Protein AF-A0A4Q5PJK8-F1 (afdb_monomer_lite)

Secondary structure (DSSP, 8-state):
-PPPPPPPPPPPPPPPPPGGGG-HHHHHHHHHHHHHHHHHHHHHHHHT--TT--HHHHHHHHHHHHHHHHHHHHHHHHHHHHHHHHHHHHTT-

pLDDT: mean 79.85, std 16.07, range [43.56, 95.62]

Foldseek 3Di:
DDDDDDDDDPDDPDDDDDPVCQDLVNLVVVLVVVLVVLVVLLVVLVVQDDPPDDPVSVVSNVVSVVVNVVSNVVSVVSSVVVVVVVVVVVVVD

Sequence (93 aa):
MTTPAPSPSPSAPAAAPTAADMTLSLIAETAGTTIKSSEDALAAAYKTLGPDSSPSELLKFQAQLTINSTVTAIFSALIKERSDTLKGICQKF

Radius of gyration: 21.84 Å; chains: 1; bounding box: 41×63×46 Å

Structure (mmCIF, N/CA/C/O backbone):
data_AF-A0A4Q5PJK8-F1
#
_entry.id   AF-A0A4Q5PJK8-F1
#
loop_
_atom_site.group_PDB
_atom_site.id
_atom_site.type_symbol
_atom_site.label_atom_id
_atom_site.label_alt_id
_atom_site.label_comp_id
_atom_site.label_asym_id
_atom_site.label_entity_id
_atom_site.label_seq_id
_atom_site.pdbx_PDB_ins_code
_atom_site.Cartn_x
_atom_site.Cartn_y
_atom_site.Cartn_z
_atom_site.occupancy
_atom_site.B_iso_or_equiv
_atom_site.auth_seq_id
_atom_site.auth_comp_id
_atom_site.auth_asym_id
_atom_site.auth_atom_id
_atom_site.pdbx_PDB_model_num
ATOM 1 N N . MET A 1 1 ? 18.308 51.759 16.691 1.00 45.41 1 MET A N 1
ATOM 2 C CA . MET A 1 1 ? 18.641 51.559 15.265 1.00 45.41 1 MET A CA 1
ATOM 3 C C . MET A 1 1 ? 18.801 50.065 15.053 1.00 45.41 1 MET A C 1
ATOM 5 O O . MET A 1 1 ? 19.617 49.456 15.727 1.00 45.41 1 MET A O 1
ATOM 9 N N . THR A 1 2 ? 17.899 49.478 14.273 1.00 43.56 2 THR A N 1
ATOM 10 C CA . THR A 1 2 ? 17.645 48.035 14.150 1.00 43.56 2 THR A CA 1
ATOM 11 C C . THR A 1 2 ? 18.619 47.364 13.184 1.00 43.56 2 THR A C 1
ATOM 13 O O . THR A 1 2 ? 18.805 47.838 12.066 1.00 43.56 2 THR A O 1
ATOM 16 N N . THR A 1 3 ? 19.215 46.254 13.612 1.00 55.62 3 THR A N 1
ATOM 17 C CA . THR A 1 3 ? 20.070 45.367 12.810 1.00 55.62 3 THR A CA 1
ATOM 18 C C . THR A 1 3 ? 19.270 44.748 11.648 1.00 55.62 3 THR A C 1
ATOM 20 O O . THR A 1 3 ? 18.136 44.324 11.881 1.00 55.62 3 THR A O 1
ATOM 23 N N . PRO A 1 4 ? 19.799 44.678 10.411 1.00 51.66 4 PRO A N 1
ATOM 24 C CA . PRO A 1 4 ? 19.091 44.056 9.292 1.00 51.66 4 PRO A CA 1
ATOM 25 C C . PRO A 1 4 ? 19.032 42.525 9.426 1.00 51.66 4 PRO A C 1
ATOM 27 O O . PRO A 1 4 ? 19.989 41.885 9.861 1.00 51.66 4 PRO A O 1
ATOM 30 N N . ALA A 1 5 ? 17.887 41.952 9.045 1.00 57.66 5 ALA A N 1
ATOM 31 C CA . ALA A 1 5 ? 17.623 40.515 9.037 1.00 57.66 5 ALA A CA 1
ATOM 32 C C . ALA A 1 5 ? 18.444 39.780 7.951 1.00 57.66 5 ALA A C 1
ATOM 34 O O . ALA A 1 5 ? 18.681 40.347 6.881 1.00 57.66 5 ALA A O 1
ATOM 35 N N . PRO A 1 6 ? 18.859 38.519 8.183 1.00 56.19 6 PRO A N 1
ATOM 36 C CA . PRO A 1 6 ? 19.546 37.717 7.173 1.00 56.19 6 PRO A CA 1
ATOM 37 C C . PRO A 1 6 ? 18.610 37.381 6.000 1.00 56.19 6 PRO A C 1
ATOM 39 O O . PRO A 1 6 ? 17.468 36.968 6.199 1.00 56.19 6 PRO A O 1
ATOM 42 N N . SER A 1 7 ? 19.103 37.562 4.770 1.00 64.62 7 SER A N 1
ATOM 43 C CA . SER A 1 7 ? 18.395 37.194 3.536 1.00 64.62 7 SER A CA 1
ATOM 44 C C . SER A 1 7 ? 18.123 35.684 3.466 1.00 64.62 7 SER A C 1
ATOM 46 O O . SER A 1 7 ? 19.014 34.900 3.803 1.00 64.62 7 SER A O 1
ATOM 48 N N . PRO A 1 8 ? 16.946 35.248 2.979 1.00 51.38 8 PRO A N 1
ATOM 49 C CA . PRO A 1 8 ? 16.696 33.843 2.690 1.00 51.38 8 PRO A CA 1
ATOM 50 C C . PRO A 1 8 ? 17.547 33.402 1.493 1.00 51.38 8 PRO A C 1
ATOM 52 O O . PRO A 1 8 ? 17.430 33.939 0.392 1.00 51.38 8 PRO A O 1
ATOM 55 N N . SER A 1 9 ? 18.423 32.425 1.725 1.00 57.44 9 SER A N 1
ATOM 56 C CA . SER A 1 9 ? 19.167 31.739 0.668 1.00 57.44 9 SER A CA 1
ATOM 57 C C . SER A 1 9 ? 18.175 31.041 -0.277 1.00 57.44 9 SER A C 1
ATOM 59 O O . SER A 1 9 ? 17.232 30.417 0.219 1.00 57.44 9 SER A O 1
ATOM 61 N N . PRO A 1 10 ? 18.334 31.128 -1.610 1.00 53.53 10 PRO A N 1
ATOM 62 C CA . PRO A 1 10 ? 17.447 30.447 -2.545 1.00 53.53 10 PRO A CA 1
ATOM 63 C C . 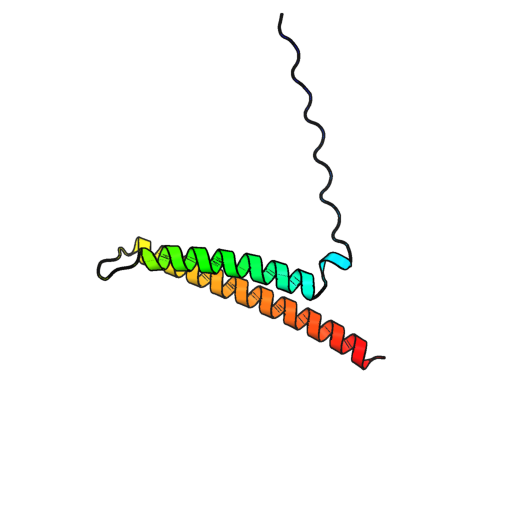PRO A 1 10 ? 17.508 28.935 -2.305 1.00 53.53 10 PRO A C 1
ATOM 65 O O . PRO A 1 10 ? 18.583 28.333 -2.318 1.00 53.53 10 PRO A O 1
ATOM 68 N N . SER A 1 11 ? 16.344 28.332 -2.050 1.00 57.97 11 SER A N 1
ATOM 69 C CA . SER A 1 11 ? 16.174 26.887 -1.915 1.00 57.97 11 SER A CA 1
ATOM 70 C C . SER A 1 11 ? 16.813 26.181 -3.108 1.00 57.97 11 SER A C 1
ATOM 72 O O . SER A 1 11 ? 16.496 26.488 -4.257 1.00 57.97 11 SER A O 1
ATOM 74 N N . ALA A 1 12 ? 17.736 25.260 -2.827 1.00 53.44 12 ALA A N 1
ATOM 75 C CA . ALA A 1 12 ? 18.380 24.444 -3.845 1.00 53.44 12 ALA A CA 1
ATOM 76 C C . ALA A 1 12 ? 17.318 23.785 -4.752 1.00 53.44 12 ALA A C 1
ATOM 78 O O . ALA A 1 12 ? 16.290 23.329 -4.239 1.00 53.44 12 ALA A O 1
ATOM 79 N N . PRO A 1 13 ? 17.532 23.721 -6.079 1.00 50.22 13 PRO A N 1
ATOM 80 C CA . PRO A 1 13 ? 16.643 22.978 -6.959 1.00 50.22 13 PRO A CA 1
ATOM 81 C C . PRO A 1 13 ? 16.621 21.509 -6.522 1.00 50.22 13 PRO A C 1
ATOM 83 O O . PRO A 1 13 ? 17.675 20.917 -6.282 1.00 50.22 13 PRO A O 1
ATOM 86 N N . ALA A 1 14 ? 15.422 20.935 -6.389 1.00 55.12 14 ALA A N 1
ATOM 87 C CA . ALA A 1 14 ? 15.246 19.516 -6.105 1.00 55.12 14 ALA A CA 1
ATOM 88 C C . ALA A 1 14 ? 16.045 18.704 -7.136 1.00 55.12 14 ALA A C 1
ATOM 90 O O . ALA A 1 14 ? 15.863 18.886 -8.341 1.00 55.12 14 ALA A O 1
ATOM 91 N N . ALA A 1 15 ? 16.979 17.879 -6.657 1.00 50.69 15 ALA A N 1
ATOM 92 C CA . ALA A 1 15 ? 17.864 17.094 -7.505 1.00 50.69 15 ALA A CA 1
ATOM 93 C C . ALA A 1 15 ? 17.046 16.280 -8.519 1.00 50.69 15 ALA A C 1
ATOM 95 O O . ALA A 1 15 ? 16.036 15.669 -8.168 1.00 50.69 15 ALA A O 1
ATOM 96 N N . ALA A 1 16 ? 17.470 16.307 -9.785 1.00 48.81 16 ALA A N 1
ATOM 97 C CA . ALA A 1 16 ? 16.821 15.545 -10.840 1.00 48.81 16 ALA A CA 1
ATOM 98 C C . ALA A 1 16 ? 16.907 14.041 -10.517 1.00 48.81 16 ALA A C 1
ATOM 100 O O . ALA A 1 16 ? 17.993 13.577 -10.159 1.00 48.81 16 ALA A O 1
ATOM 101 N N . PRO A 1 17 ? 15.807 13.282 -10.661 1.00 50.06 17 PRO A N 1
ATOM 102 C CA . PRO A 1 17 ? 15.828 11.845 -10.434 1.00 50.06 17 PRO A CA 1
ATOM 103 C C . PRO A 1 17 ? 16.799 11.181 -11.422 1.00 50.06 17 PRO A C 1
ATOM 105 O O . PRO A 1 17 ? 16.677 11.313 -12.642 1.00 50.06 17 PRO A O 1
ATOM 108 N N . THR A 1 18 ? 17.801 10.504 -10.883 1.00 48.81 18 THR A N 1
ATOM 109 C CA . THR A 1 18 ? 18.822 9.723 -11.580 1.00 48.81 18 THR A CA 1
ATOM 110 C C . THR A 1 18 ? 18.305 8.325 -11.934 1.00 48.81 18 THR A C 1
ATOM 112 O O . THR A 1 18 ? 17.331 7.838 -11.373 1.00 48.81 18 THR A O 1
ATOM 115 N N . ALA A 1 19 ? 18.968 7.615 -12.854 1.00 50.16 19 ALA A N 1
ATOM 116 C CA . ALA A 1 19 ? 18.593 6.240 -13.222 1.00 50.16 19 ALA A CA 1
ATOM 117 C C . ALA A 1 19 ? 18.665 5.236 -12.046 1.00 50.16 19 ALA A C 1
ATOM 119 O O . ALA A 1 19 ? 18.038 4.178 -12.100 1.00 50.16 19 ALA A O 1
ATOM 120 N N . ALA A 1 20 ? 19.392 5.575 -10.974 1.00 50.41 20 ALA A N 1
ATOM 121 C CA . ALA A 1 20 ? 19.394 4.822 -9.722 1.00 50.41 20 ALA A CA 1
ATOM 122 C C . ALA A 1 20 ? 18.050 4.929 -8.969 1.00 50.41 20 ALA A C 1
ATOM 124 O O . ALA A 1 20 ? 17.679 4.000 -8.246 1.00 50.41 20 ALA A O 1
ATOM 125 N N . ASP A 1 21 ? 17.283 5.997 -9.218 1.00 51.72 21 ASP A N 1
ATOM 126 C CA . ASP A 1 21 ? 16.041 6.322 -8.511 1.00 51.72 21 ASP A CA 1
ATOM 127 C C . ASP A 1 21 ? 14.836 5.462 -8.940 1.00 51.72 21 ASP A C 1
ATOM 129 O O . ASP A 1 21 ? 13.735 5.611 -8.414 1.00 51.72 21 ASP A O 1
ATOM 133 N N . MET A 1 22 ? 15.021 4.524 -9.880 1.00 56.53 22 MET A N 1
ATOM 134 C CA . MET A 1 22 ? 13.976 3.579 -10.309 1.00 56.53 22 MET A CA 1
ATOM 135 C C . MET A 1 22 ? 14.462 2.129 -10.403 1.00 56.53 22 MET A C 1
ATOM 137 O O . MET A 1 22 ? 13.974 1.347 -11.225 1.00 56.53 22 MET A O 1
ATOM 141 N N . THR A 1 23 ? 15.424 1.742 -9.567 1.00 72.88 23 THR A N 1
ATOM 142 C CA . THR A 1 23 ? 15.742 0.319 -9.388 1.00 72.88 23 THR A CA 1
ATOM 143 C C . THR A 1 23 ? 14.587 -0.392 -8.671 1.00 72.88 23 THR A C 1
ATOM 145 O O . THR A 1 23 ? 13.921 0.196 -7.818 1.00 72.88 23 THR A O 1
ATOM 148 N N . LEU A 1 24 ? 14.335 -1.669 -8.998 1.00 76.44 24 LEU A N 1
ATOM 149 C CA . LEU A 1 24 ? 13.293 -2.470 -8.328 1.00 76.44 24 LEU A CA 1
ATOM 150 C C . LEU A 1 24 ? 13.448 -2.451 -6.799 1.00 76.44 24 LEU A C 1
ATOM 152 O O . LEU A 1 24 ? 12.449 -2.397 -6.088 1.00 76.44 24 LEU A O 1
ATOM 156 N N . SER A 1 25 ? 14.690 -2.439 -6.306 1.00 78.25 25 SER A N 1
ATOM 157 C CA . SER A 1 25 ? 15.003 -2.360 -4.878 1.00 78.25 25 SER A CA 1
ATOM 158 C C . SER A 1 25 ? 14.515 -1.060 -4.239 1.00 78.25 25 SER A C 1
ATOM 160 O O . SER A 1 25 ? 13.860 -1.113 -3.204 1.00 78.25 25 SER A O 1
ATOM 162 N N . LEU A 1 26 ? 14.759 0.094 -4.869 1.00 81.12 26 LEU A N 1
ATOM 163 C CA . LEU A 1 26 ? 14.325 1.389 -4.334 1.00 81.12 26 LEU A CA 1
ATOM 164 C C . LEU A 1 26 ? 12.796 1.541 -4.367 1.00 81.12 26 LEU A C 1
ATOM 166 O O . LEU A 1 26 ? 12.192 2.090 -3.443 1.00 81.12 26 LEU A O 1
ATOM 170 N N . ILE A 1 27 ? 12.153 1.010 -5.414 1.00 82.12 27 ILE A N 1
ATOM 171 C CA . ILE A 1 27 ? 10.688 0.970 -5.511 1.00 82.12 27 ILE A CA 1
ATOM 172 C C . ILE A 1 27 ? 10.116 0.091 -4.398 1.00 82.12 27 ILE A C 1
ATOM 174 O O . ILE A 1 27 ? 9.161 0.500 -3.744 1.00 82.12 27 ILE A O 1
ATOM 178 N N . ALA A 1 28 ? 10.707 -1.080 -4.146 1.00 82.44 28 ALA A N 1
ATOM 179 C CA . ALA A 1 28 ? 10.278 -1.977 -3.077 1.00 82.44 28 ALA A CA 1
ATOM 180 C C . ALA A 1 28 ? 10.481 -1.365 -1.679 1.00 82.44 28 ALA A C 1
ATOM 182 O O . ALA A 1 28 ? 9.596 -1.478 -0.834 1.00 82.44 28 ALA A O 1
ATOM 183 N N . GLU A 1 29 ? 11.598 -0.676 -1.437 1.00 86.94 29 GLU A N 1
ATOM 184 C CA . GLU A 1 29 ? 11.876 0.017 -0.171 1.00 86.94 29 GLU A CA 1
ATOM 185 C C . GLU A 1 29 ? 10.890 1.170 0.082 1.00 86.94 29 GLU A C 1
ATOM 187 O O . GLU A 1 29 ? 10.296 1.280 1.161 1.00 86.94 29 GLU A O 1
ATOM 192 N N . THR A 1 30 ? 10.653 1.994 -0.942 1.00 86.62 30 THR A N 1
ATOM 193 C CA . THR A 1 30 ? 9.691 3.104 -0.881 1.00 86.62 30 THR A CA 1
ATOM 194 C C . THR A 1 30 ? 8.266 2.583 -0.686 1.00 86.62 30 THR A C 1
ATOM 196 O O . THR A 1 30 ? 7.520 3.105 0.151 1.00 86.62 30 THR A O 1
ATOM 199 N N . ALA A 1 31 ? 7.898 1.524 -1.416 1.00 86.88 31 ALA A N 1
ATOM 200 C CA . ALA A 1 31 ? 6.617 0.841 -1.272 1.00 86.88 31 ALA A CA 1
ATOM 201 C C . ALA A 1 31 ? 6.441 0.307 0.148 1.00 86.88 31 ALA A C 1
ATOM 203 O O . ALA A 1 31 ? 5.430 0.596 0.781 1.00 86.88 31 ALA A O 1
ATOM 204 N N . GLY A 1 32 ? 7.441 -0.406 0.674 1.00 88.31 32 GLY A N 1
ATOM 205 C CA . GLY A 1 32 ? 7.413 -0.963 2.023 1.00 88.31 32 GLY A CA 1
ATOM 206 C C . GLY A 1 32 ? 7.216 0.113 3.087 1.00 88.31 32 GLY A C 1
ATOM 207 O O . GLY A 1 32 ? 6.347 -0.026 3.943 1.00 88.31 32 GLY A O 1
ATOM 208 N N . THR A 1 33 ? 7.948 1.225 2.993 1.00 90.38 33 THR A N 1
ATOM 209 C CA . THR A 1 33 ? 7.826 2.344 3.945 1.00 90.38 33 THR A CA 1
ATOM 210 C C . THR A 1 33 ? 6.443 3.002 3.878 1.00 90.38 33 THR A C 1
ATOM 212 O O . THR A 1 33 ? 5.825 3.279 4.908 1.00 90.38 33 THR A O 1
ATOM 215 N N . THR A 1 34 ? 5.924 3.224 2.669 1.00 90.50 34 THR A N 1
ATOM 216 C CA . THR A 1 34 ? 4.642 3.917 2.460 1.00 90.50 34 THR A CA 1
ATOM 217 C C . THR A 1 34 ? 3.447 3.037 2.831 1.00 90.50 34 THR A C 1
ATOM 219 O O . THR A 1 34 ? 2.536 3.500 3.521 1.00 90.50 34 THR A O 1
ATOM 222 N N . ILE A 1 35 ? 3.454 1.766 2.415 1.00 91.88 35 ILE A N 1
ATOM 223 C CA . ILE A 1 35 ? 2.417 0.787 2.767 1.00 91.88 35 ILE A CA 1
ATOM 224 C C . ILE A 1 35 ? 2.394 0.604 4.281 1.00 91.88 35 ILE A C 1
ATOM 226 O O . ILE A 1 35 ? 1.330 0.749 4.876 1.00 91.88 35 ILE A O 1
ATOM 230 N N . LYS A 1 36 ? 3.557 0.413 4.916 1.00 92.25 36 LYS A N 1
ATOM 231 C CA . LYS A 1 36 ? 3.649 0.267 6.371 1.00 92.25 36 LYS A CA 1
ATOM 232 C C . LYS A 1 36 ? 3.068 1.469 7.118 1.00 92.25 36 LYS A C 1
ATOM 234 O O . LYS A 1 36 ? 2.283 1.288 8.040 1.00 92.25 36 LYS A O 1
ATOM 239 N N . SER A 1 37 ? 3.398 2.690 6.696 1.00 91.38 37 SER A N 1
ATOM 240 C CA . SER A 1 37 ? 2.825 3.910 7.284 1.00 91.38 37 SER A CA 1
ATOM 241 C C . SER A 1 37 ? 1.293 3.942 7.167 1.00 91.38 37 SER A C 1
ATOM 243 O O . SER A 1 37 ? 0.586 4.272 8.122 1.00 91.38 37 SER A O 1
ATOM 245 N N . SER A 1 38 ? 0.757 3.534 6.012 1.00 92.31 38 SER A N 1
ATOM 246 C CA . SER A 1 38 ? -0.689 3.433 5.806 1.00 92.31 38 SER A CA 1
ATOM 247 C C . SER A 1 38 ? -1.336 2.316 6.636 1.00 92.31 38 SER A C 1
ATOM 249 O O . SER A 1 38 ? -2.439 2.512 7.145 1.00 92.31 38 SER A O 1
ATOM 251 N N . GLU A 1 39 ? -0.676 1.169 6.797 1.00 92.06 39 GLU A N 1
ATOM 252 C CA . GLU A 1 39 ? -1.130 0.070 7.659 1.00 92.06 39 GLU A CA 1
ATOM 253 C C . GLU A 1 39 ? -1.148 0.484 9.134 1.00 92.06 39 GLU A C 1
ATOM 255 O O . GLU A 1 39 ? -2.120 0.205 9.836 1.00 92.06 39 GLU A O 1
ATOM 260 N N . ASP A 1 40 ? -0.125 1.207 9.595 1.00 94.38 40 ASP A N 1
ATOM 261 C CA . ASP A 1 40 ? -0.053 1.724 10.962 1.00 94.38 40 ASP A CA 1
ATOM 262 C C . ASP A 1 40 ? -1.201 2.728 11.226 1.00 94.38 40 ASP A C 1
ATOM 264 O O . ASP A 1 40 ? -1.857 2.670 12.274 1.00 94.38 40 ASP A O 1
ATOM 268 N N . ALA A 1 41 ? -1.521 3.595 10.254 1.00 89.75 41 ALA A N 1
ATOM 269 C CA . ALA A 1 41 ? -2.666 4.511 10.325 1.00 89.75 41 ALA A CA 1
ATOM 270 C C . ALA A 1 41 ? -4.020 3.774 10.324 1.00 89.75 41 ALA A C 1
ATOM 272 O O . ALA A 1 41 ? -4.928 4.131 11.084 1.00 89.75 41 ALA A O 1
ATOM 273 N N . LEU A 1 42 ? -4.153 2.721 9.512 1.00 91.44 42 LEU A N 1
ATOM 274 C CA . LEU A 1 42 ? -5.343 1.870 9.478 1.00 91.44 42 LEU A CA 1
ATOM 275 C C . LEU A 1 42 ? -5.530 1.119 10.802 1.00 91.44 42 LEU A C 1
ATOM 277 O O . LEU A 1 42 ? -6.639 1.078 11.333 1.00 91.44 42 LEU A O 1
ATOM 281 N N . ALA A 1 43 ? -4.452 0.579 11.373 1.00 91.94 43 ALA A N 1
ATOM 282 C CA . ALA A 1 43 ? -4.468 -0.100 12.664 1.00 91.94 43 ALA A CA 1
ATOM 283 C C . ALA A 1 43 ? -4.838 0.856 13.807 1.00 91.94 43 ALA A C 1
ATOM 285 O O . ALA A 1 43 ? -5.583 0.477 14.714 1.00 91.94 43 ALA A O 1
ATOM 286 N N . ALA A 1 44 ? -4.360 2.103 13.767 1.00 90.31 44 ALA A N 1
ATOM 287 C CA . ALA A 1 44 ? -4.757 3.133 14.723 1.00 90.31 44 ALA A CA 1
ATOM 288 C C . ALA A 1 44 ? -6.255 3.461 14.616 1.00 90.31 44 ALA A C 1
ATOM 290 O O . ALA A 1 44 ? -6.939 3.504 15.638 1.00 90.31 44 ALA A O 1
ATOM 291 N N . ALA A 1 45 ? -6.783 3.619 13.398 1.00 88.56 45 ALA A N 1
ATOM 292 C CA . ALA A 1 45 ? -8.211 3.845 13.178 1.00 88.56 45 ALA A CA 1
ATOM 293 C C . ALA A 1 45 ? -9.056 2.638 13.622 1.00 88.56 45 ALA A C 1
ATOM 295 O O . ALA A 1 45 ? -10.070 2.814 14.291 1.00 88.56 45 ALA A O 1
ATOM 296 N N . TYR A 1 46 ? -8.610 1.411 13.344 1.00 90.00 46 TYR A N 1
ATOM 297 C CA . TYR A 1 46 ? -9.304 0.194 13.770 1.00 90.00 46 TYR A CA 1
ATOM 298 C C . TYR A 1 46 ? -9.414 0.084 15.295 1.00 90.00 46 TYR A C 1
ATOM 300 O O . TYR A 1 46 ? -10.456 -0.300 15.810 1.00 90.00 46 TYR A O 1
ATOM 308 N N . LYS A 1 47 ? -8.373 0.481 16.039 1.00 90.31 47 LYS A N 1
ATOM 309 C CA . LYS A 1 47 ? -8.393 0.481 17.514 1.00 90.31 47 LYS A CA 1
ATOM 310 C C . LYS A 1 47 ? -9.423 1.437 18.117 1.00 90.31 47 LYS A C 1
ATOM 312 O O . LYS A 1 47 ? -9.796 1.255 19.270 1.00 90.31 47 LYS A O 1
ATOM 317 N N . THR A 1 48 ? -9.850 2.452 17.368 1.00 85.50 48 THR A N 1
ATOM 318 C CA . THR A 1 48 ? -10.928 3.359 17.793 1.00 85.50 48 THR A CA 1
ATOM 319 C C . THR A 1 48 ? -12.320 2.801 17.512 1.00 85.50 48 THR A C 1
ATOM 321 O O . THR A 1 48 ? -13.304 3.366 17.980 1.00 85.50 48 THR A O 1
ATOM 324 N N . LEU A 1 49 ? -12.418 1.687 16.776 1.00 89.19 49 LEU A N 1
ATOM 325 C CA . LEU A 1 49 ? -13.693 1.051 16.491 1.00 89.19 49 LEU A CA 1
ATOM 326 C C . LEU A 1 49 ? -14.147 0.148 17.642 1.00 89.19 49 LEU A C 1
ATOM 328 O O . LEU A 1 49 ? -13.369 -0.609 18.219 1.00 89.19 49 LEU A O 1
ATOM 332 N N . GLY A 1 50 ? -15.440 0.204 17.935 1.00 85.88 50 GLY A N 1
ATOM 333 C CA . GLY A 1 50 ? -16.135 -0.594 18.931 1.00 85.88 50 GLY A CA 1
ATOM 334 C C . GLY A 1 50 ? -17.596 -0.823 18.526 1.00 85.88 50 GLY A C 1
ATOM 335 O O . GLY A 1 50 ? -18.026 -0.361 17.467 1.00 85.88 50 GLY A O 1
ATOM 336 N N . PRO A 1 51 ? -18.375 -1.540 19.351 1.00 82.81 51 PRO A N 1
ATOM 337 C CA . PRO A 1 51 ? -19.770 -1.869 19.043 1.00 82.81 51 PRO A CA 1
ATOM 338 C C . PRO A 1 51 ? -20.671 -0.634 18.876 1.00 82.81 51 PRO A C 1
ATOM 340 O O . PRO A 1 51 ? -21.624 -0.691 18.107 1.00 82.81 51 PRO A O 1
ATOM 343 N N . ASP A 1 52 ? -20.323 0.486 19.518 1.00 88.31 52 ASP A N 1
ATOM 344 C CA . ASP A 1 52 ? -21.072 1.749 19.470 1.00 88.31 52 ASP A CA 1
ATOM 345 C C . ASP A 1 52 ? -20.339 2.852 18.683 1.00 88.31 52 ASP A C 1
ATOM 347 O O . ASP A 1 52 ? -20.525 4.043 18.942 1.00 88.31 52 ASP A O 1
ATOM 351 N N . SER A 1 53 ? -19.462 2.482 17.742 1.00 90.00 53 SER A N 1
ATOM 352 C CA . SER A 1 53 ? -18.725 3.466 16.945 1.00 90.00 53 SER A CA 1
ATOM 353 C C . SER A 1 53 ? -19.644 4.428 16.209 1.00 90.00 53 SER A C 1
ATOM 355 O O . SER A 1 53 ? -20.594 4.040 15.523 1.00 90.00 53 SER A O 1
ATOM 357 N N . SER A 1 54 ? -19.303 5.708 16.296 1.00 90.75 54 SER A N 1
ATOM 358 C CA . SER A 1 54 ? -20.026 6.753 15.593 1.00 90.75 54 SER A CA 1
ATOM 359 C C . SER A 1 54 ? -19.862 6.606 14.071 1.00 90.75 54 SER A C 1
ATOM 361 O O . SER A 1 54 ? -18.813 6.160 13.590 1.00 90.75 54 SER A O 1
ATOM 363 N N . PRO A 1 55 ? -20.834 7.079 13.267 1.00 91.00 55 PRO A N 1
ATOM 364 C CA . PRO A 1 55 ? -20.703 7.108 11.808 1.00 91.00 55 PRO A CA 1
ATOM 365 C C . PRO A 1 55 ? -19.424 7.811 11.327 1.00 91.00 55 PRO A C 1
ATOM 367 O O . PRO A 1 55 ? -18.846 7.441 10.308 1.00 91.00 55 PRO A O 1
ATOM 370 N N . SER A 1 56 ? -18.951 8.808 12.083 1.00 89.56 56 SER A N 1
ATOM 371 C CA . SER A 1 56 ? -17.723 9.538 11.770 1.00 89.56 56 SER A CA 1
ATOM 372 C C . SER A 1 56 ? -16.456 8.683 11.911 1.00 89.56 56 SER A C 1
ATOM 374 O O . SER A 1 56 ? -15.516 8.853 11.137 1.00 89.56 56 SER A O 1
ATOM 376 N N . GLU A 1 57 ? -16.424 7.745 12.859 1.00 88.06 57 GLU A N 1
ATOM 377 C CA . GLU A 1 57 ? -15.295 6.830 13.071 1.00 88.06 57 GLU A CA 1
ATOM 378 C C . GLU A 1 57 ? -15.270 5.734 12.009 1.00 88.06 57 GLU A C 1
ATOM 380 O O . GLU A 1 57 ? -14.210 5.434 11.458 1.00 88.06 57 GLU A O 1
ATOM 385 N N . LEU A 1 58 ? -16.447 5.226 11.634 1.00 92.25 58 LEU A N 1
ATOM 386 C CA . LEU A 1 58 ? -16.596 4.290 10.519 1.00 92.25 58 LEU A CA 1
ATOM 387 C C . LEU A 1 58 ? -16.132 4.917 9.195 1.00 92.25 58 LEU A C 1
ATOM 389 O O . LEU A 1 58 ? -15.3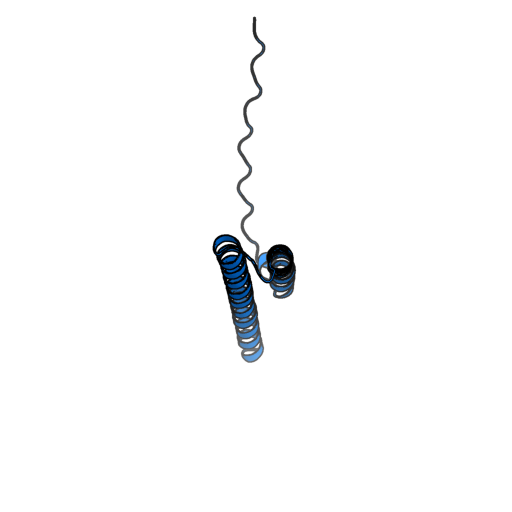73 4.296 8.452 1.00 92.25 58 LEU A O 1
ATOM 393 N N . LEU A 1 59 ? -16.504 6.176 8.933 1.00 93.19 59 LEU A N 1
ATOM 394 C CA . LEU A 1 59 ? -16.041 6.928 7.759 1.00 93.19 59 LEU A CA 1
ATOM 395 C C . LEU A 1 59 ? -14.521 7.126 7.752 1.00 93.19 59 LEU A C 1
ATOM 397 O O . LEU A 1 59 ? -13.887 6.951 6.711 1.00 93.19 59 LEU A O 1
ATOM 401 N N . LYS A 1 60 ? -13.918 7.457 8.901 1.00 89.62 60 LYS A N 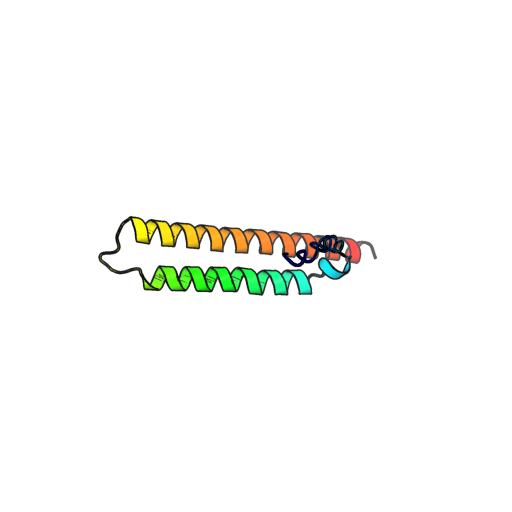1
ATOM 402 C CA . LYS A 1 60 ? -12.455 7.579 9.022 1.00 89.62 60 LYS A CA 1
ATOM 403 C C . LYS A 1 60 ? -11.761 6.253 8.729 1.00 89.62 60 LYS A C 1
ATOM 405 O O . LYS A 1 60 ? -10.791 6.238 7.975 1.00 89.62 60 LYS A O 1
ATOM 410 N N . PHE A 1 61 ? -12.263 5.149 9.279 1.00 92.81 61 PHE A N 1
ATOM 411 C CA . PHE A 1 61 ? -11.715 3.823 9.004 1.00 92.81 61 PHE A CA 1
ATOM 412 C C . PHE A 1 61 ? -11.840 3.455 7.521 1.00 92.81 61 PHE A C 1
ATOM 414 O O . PHE A 1 61 ? -10.865 3.026 6.908 1.00 92.81 61 PHE A O 1
ATOM 421 N N . GLN A 1 62 ? -12.999 3.699 6.910 1.00 93.69 62 GLN A N 1
ATOM 422 C CA . GLN A 1 62 ? -13.220 3.410 5.495 1.00 93.69 62 GLN A CA 1
ATOM 423 C C . GLN A 1 62 ? -12.337 4.260 4.570 1.00 93.69 62 GLN A C 1
ATOM 425 O O . GLN A 1 62 ? -11.833 3.758 3.561 1.00 93.69 62 GLN A O 1
ATOM 430 N N . ALA A 1 63 ? -12.087 5.521 4.930 1.00 92.88 63 ALA A N 1
ATOM 431 C CA . ALA A 1 63 ? -11.129 6.366 4.226 1.00 92.88 63 ALA A CA 1
ATOM 432 C C . ALA A 1 63 ? -9.707 5.787 4.307 1.00 92.88 63 ALA A C 1
ATOM 434 O O . ALA A 1 63 ? -9.052 5.640 3.276 1.00 92.88 63 ALA A O 1
ATOM 435 N N . GLN A 1 64 ? -9.253 5.384 5.500 1.00 92.75 64 GLN A N 1
ATOM 436 C CA . GLN A 1 64 ? -7.932 4.764 5.669 1.00 92.75 64 GLN A CA 1
ATOM 437 C C . GLN A 1 64 ? -7.808 3.444 4.901 1.00 92.75 64 GLN A C 1
ATOM 439 O O . GLN A 1 64 ? -6.787 3.195 4.263 1.00 92.75 64 GLN A O 1
ATOM 444 N N . LEU A 1 65 ? -8.864 2.627 4.890 1.00 94.38 65 LEU A N 1
ATOM 445 C CA . LEU A 1 65 ? -8.898 1.369 4.144 1.00 94.38 65 LEU A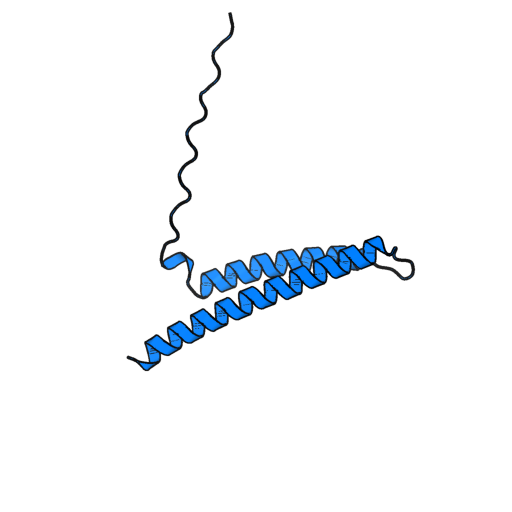 CA 1
ATOM 446 C C . LEU A 1 65 ? -8.775 1.608 2.631 1.00 94.38 65 LEU A C 1
ATOM 448 O O . LEU A 1 65 ? -8.048 0.898 1.934 1.00 94.38 65 LEU A O 1
ATOM 452 N N . THR A 1 66 ? -9.451 2.644 2.129 1.00 95.62 66 THR A N 1
ATOM 453 C CA . THR A 1 66 ? -9.389 3.050 0.717 1.00 95.62 66 THR A CA 1
ATOM 454 C C . THR A 1 66 ? -7.992 3.543 0.346 1.00 95.62 66 THR A C 1
ATOM 456 O O . THR A 1 66 ? -7.460 3.150 -0.694 1.00 95.62 66 THR A O 1
ATOM 459 N N . ILE A 1 67 ? -7.373 4.360 1.205 1.00 92.25 67 ILE A N 1
ATOM 460 C CA . ILE A 1 67 ? -6.001 4.847 1.012 1.00 92.25 67 ILE A CA 1
ATOM 461 C C . ILE A 1 67 ? -5.028 3.666 0.968 1.00 92.25 67 ILE A C 1
ATOM 463 O O . ILE A 1 67 ? -4.282 3.540 -0.002 1.00 92.25 67 ILE A O 1
ATOM 467 N N . ASN A 1 68 ? -5.083 2.768 1.954 1.00 93.06 68 ASN A N 1
ATOM 468 C CA . ASN A 1 68 ? -4.204 1.602 2.023 1.00 93.06 68 ASN A CA 1
ATOM 469 C C . ASN A 1 68 ? -4.326 0.709 0.781 1.00 93.06 68 ASN A C 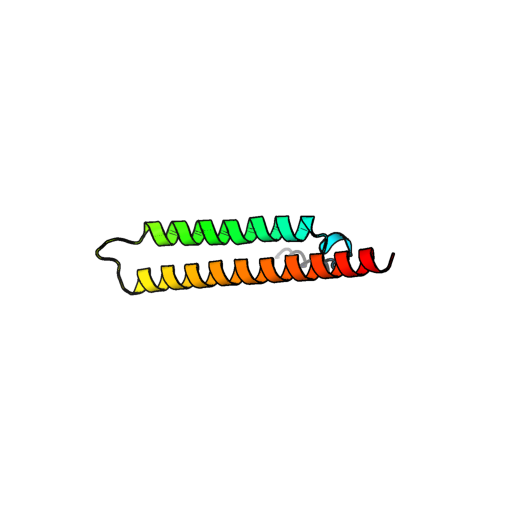1
ATOM 471 O O . ASN A 1 68 ? -3.323 0.356 0.157 1.00 93.06 68 ASN A O 1
ATOM 475 N N . SER A 1 69 ? -5.561 0.420 0.368 1.00 94.50 69 SER A N 1
ATOM 476 C CA . SER A 1 69 ? -5.833 -0.390 -0.822 1.00 94.50 69 SER A CA 1
ATOM 477 C C . SER A 1 69 ? -5.290 0.270 -2.094 1.00 94.50 69 SER A C 1
ATOM 479 O O . SER A 1 69 ? -4.670 -0.391 -2.927 1.00 94.50 69 SER A O 1
ATOM 481 N N . THR A 1 70 ? -5.476 1.586 -2.232 1.00 94.12 70 THR A N 1
ATOM 482 C CA . THR A 1 70 ? -5.024 2.348 -3.407 1.00 94.12 70 THR A CA 1
ATOM 483 C C . THR A 1 70 ? -3.500 2.402 -3.486 1.00 94.12 70 THR A C 1
ATOM 485 O O . THR A 1 70 ? -2.929 2.146 -4.545 1.00 94.12 70 THR A O 1
ATOM 488 N N . VAL A 1 71 ? -2.829 2.685 -2.367 1.00 91.44 71 VAL A N 1
ATOM 489 C CA . VAL A 1 71 ? -1.361 2.730 -2.287 1.00 91.44 71 VAL A CA 1
ATOM 490 C C . VAL A 1 71 ? -0.760 1.372 -2.655 1.00 91.44 71 VAL A C 1
ATOM 492 O O . VAL A 1 71 ? 0.130 1.300 -3.504 1.00 91.44 71 VAL A O 1
ATOM 495 N N . THR A 1 72 ? -1.292 0.286 -2.090 1.00 91.94 72 THR A N 1
ATOM 496 C CA . THR A 1 72 ? -0.840 -1.080 -2.394 1.00 91.94 72 THR A CA 1
ATOM 497 C C . THR A 1 72 ? -1.039 -1.434 -3.871 1.00 91.94 72 THR A C 1
ATOM 499 O O . THR A 1 72 ? -0.154 -2.035 -4.491 1.00 91.94 72 THR A O 1
ATOM 502 N N . ALA A 1 73 ? -2.162 -1.024 -4.471 1.00 93.38 73 ALA A N 1
ATOM 503 C CA . ALA A 1 73 ? -2.431 -1.249 -5.889 1.00 93.38 73 ALA A CA 1
ATOM 504 C C . ALA A 1 73 ? -1.448 -0.492 -6.801 1.00 93.38 73 ALA A C 1
ATOM 506 O O . ALA A 1 73 ? -0.921 -1.081 -7.749 1.00 93.38 73 ALA A O 1
ATOM 507 N N . ILE A 1 74 ? -1.152 0.778 -6.496 1.00 91.56 74 ILE A N 1
ATOM 508 C CA . ILE A 1 74 ? -0.197 1.599 -7.259 1.00 91.56 74 ILE A CA 1
ATOM 509 C C . ILE A 1 74 ? 1.195 0.963 -7.239 1.00 91.56 74 ILE A C 1
ATOM 511 O O . ILE A 1 74 ? 1.792 0.754 -8.295 1.00 91.56 74 ILE A O 1
ATOM 515 N N . PHE A 1 75 ? 1.710 0.610 -6.058 1.00 90.00 75 PHE A N 1
ATOM 516 C CA . PHE A 1 75 ? 3.046 0.019 -5.960 1.00 90.00 75 PHE A CA 1
ATOM 517 C C . PHE A 1 75 ? 3.127 -1.360 -6.618 1.00 90.00 75 PHE A C 1
ATOM 519 O O . PHE A 1 75 ? 4.122 -1.659 -7.278 1.00 90.00 75 PHE A O 1
ATOM 526 N N . SER A 1 76 ? 2.068 -2.168 -6.530 1.00 90.38 76 SER A N 1
ATOM 527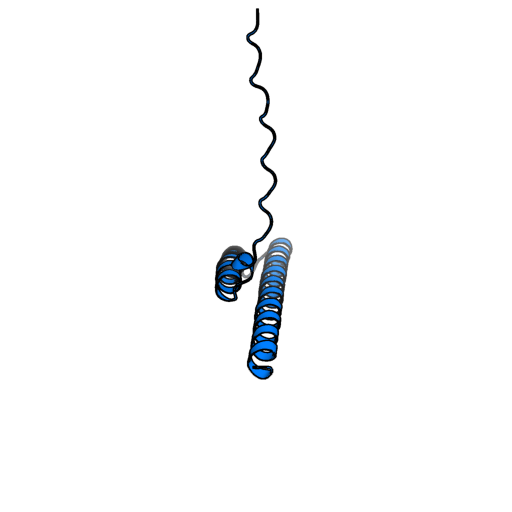 C CA . SER A 1 76 ? 1.998 -3.447 -7.248 1.00 90.38 76 SER A CA 1
ATOM 528 C C . SER A 1 76 ? 2.075 -3.254 -8.766 1.00 90.38 76 SER A C 1
ATOM 530 O O . SER A 1 76 ? 2.793 -3.990 -9.446 1.00 90.38 76 SER A O 1
ATOM 532 N N . ALA A 1 77 ? 1.382 -2.245 -9.304 1.00 90.25 77 ALA A N 1
ATOM 533 C CA . ALA A 1 77 ? 1.436 -1.914 -10.725 1.00 90.25 77 ALA A CA 1
ATOM 534 C C . ALA A 1 77 ? 2.836 -1.445 -11.154 1.00 90.25 77 ALA A C 1
ATOM 536 O O . ALA A 1 77 ? 3.355 -1.931 -12.158 1.00 90.25 77 ALA A O 1
ATOM 537 N N . LEU A 1 78 ? 3.480 -0.580 -10.362 1.00 89.00 78 LEU A N 1
ATOM 538 C CA . LEU A 1 78 ? 4.835 -0.090 -10.638 1.00 89.00 78 LEU A CA 1
ATOM 539 C C . LEU A 1 78 ? 5.878 -1.215 -10.631 1.00 89.00 78 LEU A C 1
ATOM 541 O O . LEU A 1 78 ? 6.706 -1.298 -11.540 1.00 89.00 78 LEU A O 1
ATOM 545 N N . ILE A 1 79 ? 5.833 -2.103 -9.631 1.00 88.19 79 ILE A N 1
ATOM 546 C CA . ILE A 1 79 ? 6.734 -3.264 -9.554 1.00 88.19 79 ILE A CA 1
ATOM 547 C C . ILE A 1 79 ? 6.528 -4.170 -10.768 1.00 88.19 79 ILE A C 1
ATOM 549 O O . ILE A 1 79 ? 7.508 -4.617 -11.374 1.00 88.19 79 ILE A O 1
ATOM 553 N N . LYS A 1 80 ? 5.270 -4.416 -11.150 1.00 89.69 80 LYS A N 1
ATOM 554 C CA . LYS A 1 80 ? 4.935 -5.228 -12.321 1.00 89.69 80 LYS A CA 1
ATOM 555 C C . LYS A 1 80 ? 5.489 -4.618 -13.608 1.00 89.69 80 LYS A C 1
ATOM 557 O O . LYS A 1 80 ? 6.221 -5.297 -14.318 1.00 89.69 80 LYS A O 1
ATOM 562 N N . GLU A 1 81 ? 5.211 -3.346 -13.879 1.00 90.38 81 GLU A N 1
ATOM 563 C CA . GLU A 1 81 ? 5.663 -2.657 -15.096 1.00 90.38 81 GLU A CA 1
ATOM 564 C C . GLU A 1 81 ? 7.195 -2.649 -15.218 1.00 90.38 81 GLU A C 1
ATOM 566 O O . GLU A 1 81 ? 7.758 -2.909 -16.288 1.00 90.38 81 GLU A O 1
ATOM 571 N N . ARG A 1 82 ? 7.896 -2.415 -14.104 1.00 85.62 82 ARG A N 1
ATOM 572 C CA . ARG A 1 82 ? 9.365 -2.447 -14.071 1.00 85.62 82 ARG A CA 1
ATOM 573 C C . ARG A 1 82 ? 9.919 -3.849 -14.285 1.00 85.62 82 ARG A C 1
ATOM 575 O O . ARG A 1 82 ? 10.880 -4.007 -15.037 1.00 85.62 82 ARG A O 1
ATOM 582 N N . SER A 1 83 ? 9.296 -4.857 -13.683 1.00 86.19 83 SER A N 1
ATOM 583 C CA . SER A 1 83 ? 9.666 -6.261 -13.890 1.00 86.19 83 SER A CA 1
ATOM 584 C C . SER A 1 83 ? 9.444 -6.695 -15.342 1.00 86.19 83 SER A C 1
ATOM 586 O O . SER A 1 83 ? 10.323 -7.320 -15.935 1.00 86.19 83 SER A O 1
ATOM 588 N N . ASP A 1 84 ? 8.317 -6.308 -15.945 1.00 89.44 84 ASP A N 1
ATOM 589 C CA . ASP A 1 84 ? 7.997 -6.593 -17.348 1.00 89.44 84 ASP A CA 1
ATOM 590 C C . ASP A 1 84 ? 8.977 -5.893 -18.302 1.00 89.44 84 ASP A C 1
ATOM 592 O O . ASP A 1 84 ? 9.435 -6.494 -19.276 1.00 89.44 84 ASP A O 1
ATOM 596 N N . THR A 1 85 ? 9.378 -4.658 -17.988 1.00 87.75 85 THR A N 1
ATOM 597 C CA . THR A 1 85 ? 10.403 -3.928 -18.750 1.00 87.75 85 THR A CA 1
ATOM 598 C C . THR A 1 85 ? 11.751 -4.651 -18.708 1.00 87.75 85 THR A C 1
ATOM 600 O O . THR A 1 85 ? 12.372 -4.854 -19.753 1.00 87.75 85 THR A O 1
ATOM 603 N N . LEU A 1 86 ? 12.193 -5.089 -17.523 1.00 84.94 86 LEU A N 1
ATOM 604 C CA . LEU A 1 86 ? 13.438 -5.851 -17.368 1.00 84.94 86 LEU A CA 1
ATOM 605 C C . LEU A 1 86 ? 13.379 -7.179 -18.121 1.00 84.94 86 LEU A C 1
ATOM 607 O O . LEU A 1 86 ? 14.302 -7.503 -18.866 1.00 84.94 86 LEU A O 1
ATOM 611 N N . LYS A 1 87 ? 12.266 -7.909 -18.000 1.00 85.81 87 LYS A N 1
ATOM 612 C CA . LYS A 1 87 ? 12.034 -9.140 -18.759 1.00 85.81 87 LYS A CA 1
ATOM 613 C C . LYS A 1 87 ? 12.109 -8.890 -20.267 1.00 85.81 87 LYS A C 1
ATOM 615 O O . LYS A 1 87 ? 12.737 -9.672 -20.973 1.00 85.81 87 LYS A O 1
ATOM 620 N N . GLY A 1 88 ? 11.518 -7.802 -20.758 1.00 88.06 88 GLY A N 1
ATOM 621 C CA . GLY A 1 88 ? 11.560 -7.429 -22.173 1.00 88.06 88 GLY A CA 1
ATOM 622 C C . GLY A 1 88 ? 12.969 -7.116 -22.685 1.00 88.06 88 GLY A C 1
ATOM 623 O O . GLY A 1 88 ? 13.267 -7.395 -23.844 1.00 88.06 88 GLY A O 1
ATOM 624 N N . ILE A 1 89 ? 13.849 -6.580 -21.834 1.00 84.25 89 ILE A N 1
ATOM 625 C CA . ILE A 1 89 ? 15.272 -6.405 -22.156 1.00 84.25 89 ILE A CA 1
ATOM 626 C C . ILE A 1 89 ? 15.968 -7.770 -22.178 1.00 84.25 89 ILE A C 1
ATOM 628 O O . ILE A 1 89 ? 16.581 -8.112 -23.184 1.00 84.25 89 ILE A O 1
ATOM 632 N N . CYS A 1 90 ? 15.818 -8.580 -21.125 1.00 82.69 90 CYS A N 1
ATOM 633 C CA . CYS A 1 90 ? 16.445 -9.903 -21.023 1.00 82.69 90 CYS A CA 1
ATOM 634 C C . CYS A 1 90 ? 15.984 -10.910 -22.086 1.00 82.69 90 CYS A C 1
ATOM 636 O O . CYS A 1 90 ? 16.659 -11.902 -22.288 1.00 82.69 90 CYS A O 1
ATOM 638 N N . GLN A 1 91 ? 14.830 -10.711 -22.727 1.00 78.12 91 GLN A N 1
ATOM 639 C CA . GLN A 1 91 ? 14.378 -11.555 -23.841 1.00 78.12 91 GLN A CA 1
ATOM 640 C C . GLN A 1 91 ? 14.991 -11.162 -25.190 1.00 78.12 91 GLN A C 1
ATOM 642 O O . GLN A 1 91 ? 14.940 -11.950 -26.132 1.00 78.12 91 GLN A O 1
ATOM 647 N N . LYS A 1 92 ? 15.491 -9.927 -25.317 1.00 75.50 92 LYS A N 1
ATOM 648 C CA . LYS A 1 92 ? 16.104 -9.413 -26.551 1.00 75.50 92 LYS A CA 1
ATOM 649 C C . LYS A 1 92 ? 17.608 -9.682 -26.628 1.00 75.50 92 LYS A C 1
ATOM 651 O O . LYS A 1 92 ? 18.163 -9.574 -27.718 1.00 75.50 92 LYS A O 1
ATOM 656 N N . PHE A 1 93 ? 18.232 -9.981 -25.494 1.00 59.25 93 PHE A N 1
ATOM 657 C CA . PHE A 1 93 ? 19.637 -10.357 -25.353 1.00 59.25 93 PHE A CA 1
ATOM 658 C C . PHE A 1 93 ? 19.739 -11.826 -24.947 1.00 59.25 93 PHE A C 1
ATOM 660 O O . PHE A 1 93 ? 20.769 -12.443 -25.291 1.00 59.25 93 PHE A O 1
#